Protein AF-A0A5J6HD26-F1 (afdb_monomer)

Sequence (78 aa):
MSATPGKVVIHGESRVAGRKVFVCSFLQARLPDAVDQPFFAAWSPTATWLDELQPAFADCPFPTGAEAVGSQEAAGRA

Nearest PDB structures (foldseek):
  5jwo-assembly1_A  TM=4.652E-01  e=6.566E-01  Thermosynechococcus vestitus BP-1
  8dba-assembly1_B  TM=5.237E-01  e=4.219E+00  Cereibacter sphaeroides
  8fwi-assembly1_A  TM=5.012E-01  e=4.776E+00  Cereibacter sphaeroides KD131
  8dba-assembly1_I  TM=5.229E-01  e=6.511E+00  Cereibacter sphaeroides
  8dba-assembly1_D  TM=5.145E-01  e=6.511E+00  Cereibacter sphaeroides

Radius of gyration: 12.41 Å; Cα contacts (8 Å, |Δi|>4): 128; chains: 1; bounding box: 29×23×42 Å

pLDDT: mean 81.46, std 18.0, range [34.38, 95.44]

Structure (mmCIF, N/CA/C/O backbone):
data_AF-A0A5J6HD26-F1
#
_entry.id   AF-A0A5J6HD26-F1
#
loop_
_atom_site.group_PDB
_atom_site.id
_atom_site.type_symbol
_atom_site.label_atom_id
_atom_site.label_alt_id
_atom_site.label_comp_id
_atom_site.label_asym_id
_atom_site.label_entity_id
_atom_site.label_seq_id
_atom_site.pdbx_PDB_ins_code
_atom_site.Cartn_x
_atom_site.Cartn_y
_atom_site.Cartn_z
_atom_site.occupancy
_atom_site.B_iso_or_equiv
_atom_site.auth_seq_id
_atom_site.auth_comp_id
_atom_site.auth_asym_id
_atom_site.auth_atom_id
_atom_site.pdbx_PDB_model_num
ATOM 1 N N . MET A 1 1 ? 6.329 7.065 0.106 1.00 75.00 1 MET A N 1
ATOM 2 C CA . MET A 1 1 ? 7.384 6.200 0.679 1.00 75.00 1 MET A CA 1
ATOM 3 C C . MET A 1 1 ? 8.094 5.459 -0.449 1.00 75.00 1 MET A C 1
ATOM 5 O O . MET A 1 1 ? 7.452 5.168 -1.452 1.00 75.00 1 MET A O 1
ATOM 9 N N . SER A 1 2 ? 9.394 5.181 -0.325 1.00 72.44 2 SER A N 1
ATOM 10 C CA . SER A 1 2 ? 10.111 4.277 -1.240 1.00 72.44 2 SER A CA 1
ATOM 11 C C . SER A 1 2 ? 10.197 2.907 -0.579 1.00 72.44 2 SER A C 1
ATOM 13 O O . SER A 1 2 ? 10.672 2.827 0.547 1.00 72.44 2 SER A O 1
ATOM 15 N N . ALA A 1 3 ? 9.731 1.861 -1.249 1.00 79.94 3 ALA A N 1
ATOM 16 C CA . ALA A 1 3 ? 9.715 0.495 -0.739 1.00 79.94 3 ALA A CA 1
ATOM 17 C C . ALA A 1 3 ? 10.244 -0.475 -1.807 1.00 79.94 3 ALA A C 1
ATOM 19 O O . ALA A 1 3 ? 10.300 -0.137 -2.991 1.00 79.94 3 ALA A O 1
ATOM 20 N N . THR A 1 4 ? 10.602 -1.695 -1.404 1.00 80.81 4 THR A N 1
ATOM 21 C CA . THR A 1 4 ? 11.028 -2.778 -2.311 1.00 80.81 4 THR A CA 1
ATOM 22 C C . THR A 1 4 ? 10.113 -2.968 -3.535 1.00 80.81 4 THR A C 1
ATOM 24 O O . THR A 1 4 ? 10.648 -3.066 -4.644 1.00 80.81 4 THR A O 1
ATOM 27 N N . PRO A 1 5 ? 8.767 -2.971 -3.407 1.00 82.19 5 PRO A N 1
ATOM 28 C CA . PRO A 1 5 ? 7.884 -3.099 -4.569 1.00 82.19 5 PRO A CA 1
ATOM 29 C C . PRO A 1 5 ? 7.802 -1.839 -5.440 1.00 82.19 5 PRO A C 1
ATOM 31 O O . PRO A 1 5 ? 7.418 -1.931 -6.607 1.00 82.19 5 PRO A O 1
ATOM 34 N N . GLY A 1 6 ? 8.161 -0.668 -4.909 1.00 88.75 6 GLY A N 1
ATOM 35 C CA . GLY A 1 6 ? 8.024 0.589 -5.627 1.00 88.75 6 GLY A CA 1
ATOM 36 C C . GLY A 1 6 ? 7.941 1.834 -4.748 1.00 88.75 6 GLY A C 1
ATOM 37 O O . GLY A 1 6 ? 7.991 1.787 -3.519 1.00 88.75 6 GLY A O 1
ATOM 38 N N . LYS A 1 7 ? 7.776 2.980 -5.403 1.00 91.44 7 LYS A N 1
ATOM 39 C CA . LYS A 1 7 ? 7.463 4.260 -4.777 1.00 91.44 7 LYS A CA 1
ATOM 40 C C . LYS A 1 7 ? 5.952 4.383 -4.622 1.00 91.44 7 LYS A C 1
ATOM 42 O O . LYS A 1 7 ? 5.238 4.480 -5.614 1.00 91.44 7 LYS A O 1
ATOM 47 N N . VAL A 1 8 ? 5.487 4.420 -3.381 1.00 91.38 8 VAL A N 1
ATOM 48 C CA . VAL A 1 8 ? 4.070 4.550 -3.025 1.00 91.38 8 VAL A CA 1
ATOM 49 C C . VAL A 1 8 ? 3.759 5.983 -2.620 1.00 91.38 8 VAL A C 1
ATOM 51 O O . VAL A 1 8 ? 4.527 6.607 -1.876 1.00 91.38 8 VAL A O 1
ATOM 54 N N . VAL A 1 9 ? 2.621 6.494 -3.071 1.00 92.81 9 VAL A N 1
ATOM 55 C CA . VAL A 1 9 ? 2.002 7.719 -2.564 1.00 92.81 9 VAL A CA 1
ATOM 56 C C . VAL A 1 9 ? 0.751 7.359 -1.768 1.00 92.81 9 VAL A C 1
ATOM 58 O O . VAL A 1 9 ? 0.008 6.459 -2.151 1.00 92.81 9 VAL A O 1
ATOM 61 N N . ILE A 1 10 ? 0.543 8.055 -0.652 1.00 92.81 10 ILE A N 1
ATOM 62 C CA . ILE A 1 10 ? -0.712 8.023 0.099 1.00 92.81 10 ILE A CA 1
ATOM 63 C C . ILE A 1 10 ? -1.481 9.273 -0.315 1.00 92.81 10 ILE A C 1
ATOM 65 O O . ILE A 1 10 ? -1.000 10.384 -0.098 1.00 92.81 10 ILE A O 1
ATOM 69 N N . HIS A 1 11 ? -2.652 9.093 -0.917 1.00 94.19 11 HIS A N 1
ATOM 70 C CA . HIS A 1 11 ? -3.539 10.196 -1.300 1.00 94.19 11 HIS A CA 1
ATOM 71 C C . HIS A 1 11 ? -4.286 10.763 -0.093 1.00 94.19 11 HIS A C 1
ATOM 73 O O . HIS A 1 11 ? -4.604 11.947 -0.053 1.00 94.19 11 HIS A O 1
ATOM 79 N N . GLY A 1 12 ? -4.545 9.921 0.906 1.00 93.06 12 GLY A N 1
ATOM 80 C CA . GLY A 1 12 ? -5.188 10.310 2.153 1.00 93.06 12 GLY A CA 1
ATOM 81 C C . GLY A 1 12 ? -5.894 9.139 2.822 1.00 93.06 12 GLY A C 1
ATOM 82 O O . GLY A 1 12 ? -5.721 7.977 2.445 1.00 93.06 12 GLY A O 1
ATOM 83 N N . GLU A 1 13 ? -6.707 9.459 3.820 1.00 95.00 13 GLU A N 1
ATOM 84 C CA . GLU A 1 13 ? -7.608 8.510 4.465 1.00 95.00 13 GLU A CA 1
ATOM 85 C C . GLU A 1 13 ? -9.016 8.575 3.863 1.00 95.00 13 GLU A C 1
ATOM 87 O O . GLU A 1 13 ? -9.489 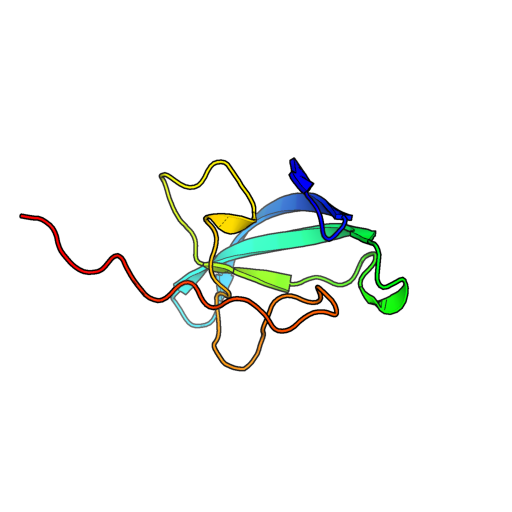9.630 3.445 1.00 95.00 13 GLU A O 1
ATOM 92 N N . SER A 1 14 ? -9.695 7.431 3.822 1.00 95.44 14 SER A N 1
ATOM 93 C CA . SER A 1 14 ? -11.079 7.310 3.366 1.00 95.44 14 SER A CA 1
ATOM 94 C C . SER A 1 14 ? -11.833 6.276 4.201 1.00 95.44 14 SER A C 1
ATOM 96 O O . SER A 1 14 ? -11.252 5.582 5.043 1.00 95.44 14 SER A O 1
ATOM 98 N N . ARG A 1 15 ? -13.146 6.174 3.989 1.00 94.69 15 ARG A N 1
ATOM 99 C CA . ARG A 1 15 ? -14.009 5.199 4.655 1.00 94.69 15 ARG A CA 1
ATOM 100 C C . ARG A 1 15 ? -14.684 4.312 3.616 1.00 94.69 15 ARG A C 1
ATOM 102 O O . ARG A 1 15 ? -15.554 4.768 2.883 1.00 94.69 15 ARG A O 1
ATOM 109 N N . VAL A 1 16 ? -14.294 3.042 3.573 1.00 91.44 16 VAL A N 1
ATOM 110 C CA . VAL A 1 16 ? -14.803 2.049 2.615 1.00 91.44 16 VAL A CA 1
ATOM 111 C C . VAL A 1 16 ? -15.395 0.886 3.403 1.00 91.44 16 VAL A C 1
ATOM 113 O O . VAL A 1 16 ? -14.774 0.398 4.346 1.00 91.44 16 VAL A O 1
ATOM 116 N N . ALA A 1 17 ? -16.625 0.481 3.072 1.00 89.06 17 ALA A N 1
ATOM 117 C CA . ALA A 1 17 ? -17.368 -0.554 3.805 1.00 89.06 17 ALA A CA 1
ATOM 118 C C . ALA A 1 17 ? -17.390 -0.327 5.339 1.00 89.06 17 ALA A C 1
ATOM 120 O O . ALA A 1 17 ? -17.241 -1.252 6.132 1.00 89.06 17 ALA A O 1
ATOM 121 N N . G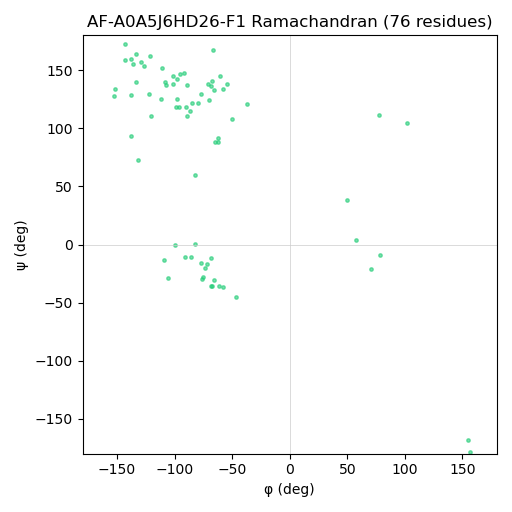LY A 1 18 ? -17.505 0.936 5.770 1.00 91.25 18 GLY A N 1
ATOM 122 C CA . GLY A 1 18 ? -17.523 1.328 7.187 1.00 91.25 18 GLY A CA 1
ATOM 123 C C . GLY A 1 18 ? -16.154 1.376 7.883 1.00 91.25 18 GLY A C 1
ATOM 124 O O . GLY A 1 18 ? -16.065 1.918 8.989 1.00 91.25 18 GLY A O 1
ATOM 125 N N . ARG A 1 19 ? -15.082 0.900 7.237 1.00 91.44 19 ARG A N 1
ATOM 126 C CA . ARG A 1 19 ? -13.719 0.835 7.786 1.00 91.44 19 ARG A CA 1
ATOM 127 C C . ARG A 1 19 ? -12.881 2.018 7.314 1.00 91.44 19 ARG A C 1
ATOM 129 O O . ARG A 1 19 ? -13.002 2.453 6.171 1.00 91.44 19 ARG A O 1
ATOM 136 N N . LYS A 1 20 ? -12.031 2.535 8.201 1.00 94.75 20 LYS A N 1
ATOM 137 C CA . LYS A 1 20 ? -11.051 3.571 7.864 1.00 94.75 20 LYS A CA 1
ATOM 138 C C . LYS A 1 20 ? -9.879 2.927 7.121 1.00 94.75 20 LYS A C 1
ATOM 140 O O . LYS A 1 20 ? -9.337 1.924 7.586 1.00 94.75 20 LYS A O 1
ATOM 145 N N . VAL A 1 21 ? -9.513 3.486 5.974 1.00 95.38 21 VAL A N 1
ATOM 146 C CA . VAL A 1 21 ? -8.466 2.963 5.087 1.00 95.38 21 VAL A CA 1
ATOM 147 C C . VAL A 1 21 ? -7.570 4.091 4.599 1.00 95.38 21 VAL A C 1
ATOM 149 O O . VAL A 1 21 ? -8.005 5.240 4.522 1.00 95.38 21 VAL A O 1
ATOM 152 N N . PHE A 1 22 ? -6.338 3.763 4.235 1.00 95.00 22 PHE A N 1
ATOM 153 C CA . PHE A 1 22 ? -5.498 4.624 3.414 1.00 95.00 22 PHE A CA 1
ATOM 154 C C . PHE A 1 22 ? -5.739 4.323 1.938 1.00 95.00 22 PHE A C 1
ATOM 156 O O . PHE A 1 22 ? -5.823 3.158 1.540 1.00 95.00 22 PHE A O 1
ATOM 163 N N . VAL A 1 23 ? -5.836 5.379 1.136 1.00 94.75 23 VAL A N 1
ATOM 164 C CA . VAL A 1 23 ? -5.893 5.290 -0.324 1.00 94.75 23 VAL A CA 1
ATOM 165 C C . VAL A 1 23 ? -4.487 5.508 -0.860 1.00 94.75 23 VAL A C 1
ATOM 167 O O . VAL A 1 23 ? -3.907 6.578 -0.659 1.00 94.75 23 VAL A O 1
ATOM 170 N N . CYS A 1 24 ? -3.945 4.501 -1.535 1.00 94.00 24 CYS A N 1
ATOM 171 C CA . CYS A 1 24 ? -2.564 4.484 -1.998 1.00 94.00 24 CYS A CA 1
ATOM 172 C C . CYS A 1 24 ? -2.491 4.187 -3.497 1.00 94.00 24 CYS A C 1
ATOM 174 O O . CYS A 1 24 ? -3.362 3.511 -4.040 1.00 94.00 24 CYS A O 1
ATOM 176 N N . SER A 1 25 ? -1.431 4.646 -4.158 1.00 93.25 25 SER A N 1
ATOM 177 C CA . SER A 1 25 ? -1.056 4.174 -5.497 1.00 93.25 25 SER A CA 1
ATOM 178 C C . SER A 1 25 ? 0.463 4.100 -5.641 1.00 93.25 25 SER A C 1
ATOM 180 O O . SER A 1 25 ? 1.214 4.732 -4.887 1.00 93.25 25 SER A O 1
ATOM 182 N N . PHE A 1 26 ? 0.939 3.307 -6.599 1.00 92.62 26 PHE A N 1
ATOM 183 C CA . PHE A 1 26 ? 2.350 3.305 -6.965 1.00 92.62 26 PHE A CA 1
ATOM 184 C C . PHE A 1 26 ? 2.628 4.409 -7.986 1.00 92.62 26 PHE A C 1
ATOM 186 O O . PHE A 1 26 ? 2.072 4.397 -9.075 1.00 92.62 26 PHE A O 1
ATOM 193 N N . LEU A 1 27 ? 3.541 5.325 -7.656 1.00 91.00 27 LEU A N 1
ATOM 194 C CA . LEU A 1 27 ? 4.127 6.274 -8.614 1.00 91.00 27 LEU A CA 1
ATOM 195 C C . LEU A 1 27 ? 5.165 5.595 -9.517 1.00 91.00 27 LEU A C 1
ATOM 197 O O . LEU A 1 27 ? 5.445 6.042 -10.621 1.00 91.00 27 LEU A O 1
ATOM 201 N N . GLN A 1 28 ? 5.792 4.540 -9.004 1.00 90.75 28 GLN A N 1
ATOM 202 C CA . GLN A 1 28 ? 6.735 3.696 -9.723 1.00 90.75 28 GLN A CA 1
ATOM 203 C C . GLN A 1 28 ? 6.674 2.316 -9.077 1.00 90.75 28 GLN A C 1
ATOM 205 O O . GLN A 1 28 ? 6.848 2.227 -7.866 1.00 90.75 28 GLN A O 1
ATOM 210 N N . ALA A 1 29 ? 6.467 1.251 -9.843 1.00 89.88 29 ALA A N 1
ATOM 211 C CA . ALA A 1 29 ? 6.413 -0.116 -9.330 1.00 89.88 29 ALA A CA 1
ATOM 212 C C . ALA A 1 29 ? 7.344 -1.038 -10.119 1.00 89.88 29 ALA A C 1
ATOM 214 O O . ALA A 1 29 ? 7.712 -0.754 -11.258 1.00 89.88 29 ALA A O 1
ATOM 215 N N . ARG A 1 30 ? 7.743 -2.151 -9.496 1.00 87.44 30 ARG A N 1
ATOM 216 C CA . ARG A 1 30 ? 8.426 -3.257 -10.185 1.00 87.44 30 ARG A CA 1
ATOM 217 C C . ARG A 1 30 ? 7.499 -3.960 -11.174 1.00 87.44 30 ARG A C 1
ATOM 219 O O . ARG A 1 30 ? 7.965 -4.375 -12.227 1.00 87.44 30 ARG A O 1
ATOM 226 N N . LEU A 1 31 ? 6.217 -4.068 -10.827 1.00 88.00 31 LEU A N 1
ATOM 227 C CA . LEU A 1 31 ? 5.156 -4.531 -11.712 1.00 88.00 31 LEU A CA 1
ATOM 228 C C . LEU A 1 31 ? 4.581 -3.315 -12.462 1.00 88.00 31 LEU A C 1
ATOM 230 O O . LEU A 1 31 ? 3.944 -2.484 -11.815 1.00 88.00 31 LEU A O 1
ATOM 234 N N . PRO A 1 32 ? 4.799 -3.173 -13.782 1.00 87.38 32 PRO A N 1
ATOM 235 C CA . PRO A 1 32 ? 4.348 -1.997 -14.531 1.00 87.38 32 PRO A CA 1
ATOM 236 C C . PRO A 1 32 ? 2.834 -1.777 -14.446 1.00 87.38 32 PRO A C 1
ATOM 238 O O . PRO A 1 32 ? 2.392 -0.644 -14.291 1.00 87.38 32 PRO A O 1
ATOM 241 N N . ASP A 1 33 ? 2.062 -2.865 -14.437 1.00 89.38 33 ASP A N 1
ATOM 242 C CA . ASP A 1 33 ? 0.594 -2.837 -14.380 1.00 89.38 33 ASP A CA 1
ATOM 243 C C . ASP A 1 33 ? 0.039 -2.333 -13.033 1.00 89.38 33 ASP A C 1
ATOM 245 O O . ASP A 1 33 ? -1.154 -2.072 -12.907 1.00 89.38 33 ASP A O 1
ATOM 249 N N . ALA A 1 34 ? 0.891 -2.202 -12.009 1.00 89.06 34 ALA A N 1
ATOM 250 C CA . ALA A 1 34 ? 0.512 -1.688 -10.695 1.00 89.06 34 ALA A CA 1
ATOM 251 C C . ALA A 1 34 ? 0.677 -0.163 -10.564 1.00 89.06 34 ALA A C 1
ATOM 253 O O . ALA A 1 34 ? 0.241 0.413 -9.562 1.00 89.06 34 ALA A O 1
ATOM 254 N N . VAL A 1 35 ? 1.337 0.494 -11.526 1.00 92.94 35 VAL A N 1
ATOM 255 C CA 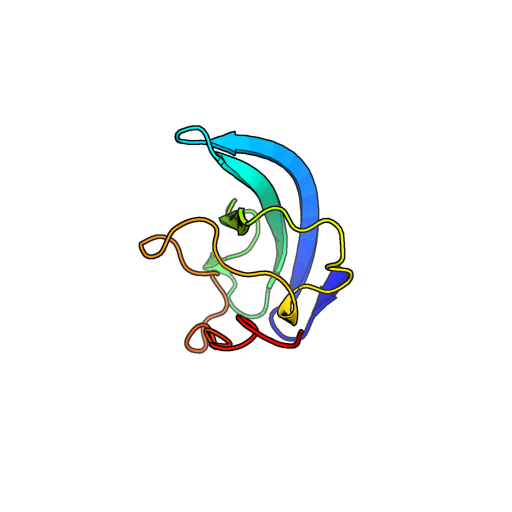. VAL A 1 35 ? 1.537 1.952 -11.518 1.00 92.94 35 VAL A CA 1
ATOM 256 C C . VAL A 1 35 ? 0.197 2.655 -11.728 1.00 92.94 35 VAL A C 1
ATOM 258 O O . VAL A 1 35 ? -0.610 2.224 -12.543 1.00 92.94 35 VAL A O 1
ATOM 261 N N . ASP A 1 36 ? -0.049 3.713 -10.955 1.00 90.62 36 ASP A N 1
ATOM 262 C CA . ASP A 1 36 ? -1.300 4.489 -10.924 1.00 90.62 36 ASP A CA 1
ATOM 263 C C . ASP A 1 36 ? -2.580 3.702 -10.597 1.00 90.62 36 ASP A C 1
ATOM 265 O O . ASP A 1 36 ? -3.661 4.288 -10.510 1.00 90.62 36 ASP A O 1
ATOM 269 N N . GLN A 1 37 ? -2.468 2.409 -10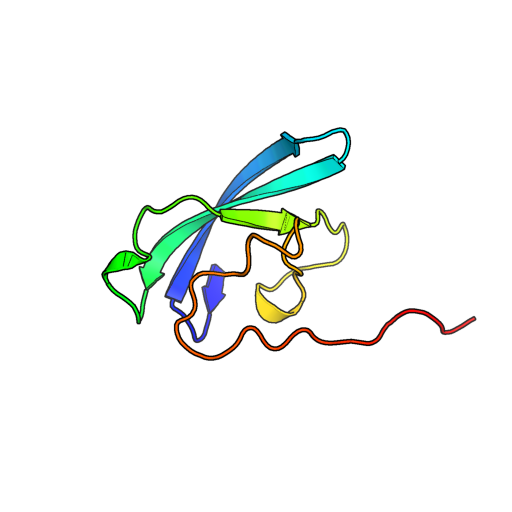.289 1.00 91.12 37 GLN A N 1
ATOM 270 C CA . GLN A 1 37 ? -3.595 1.617 -9.829 1.00 91.12 37 GLN A CA 1
ATOM 271 C C . GLN A 1 37 ? -3.846 1.875 -8.333 1.00 91.12 37 GLN A C 1
ATOM 273 O O . GLN A 1 37 ? -2.948 1.656 -7.508 1.00 91.12 37 GLN A O 1
ATOM 278 N N . PRO A 1 38 ? -5.048 2.340 -7.944 1.00 91.88 38 PRO A N 1
ATOM 279 C CA . PRO A 1 38 ? -5.368 2.572 -6.547 1.00 91.88 38 PRO A CA 1
ATOM 280 C C . PRO A 1 38 ? -5.525 1.249 -5.794 1.00 91.88 38 PRO A C 1
ATOM 282 O O . PRO A 1 38 ? -6.163 0.310 -6.270 1.00 91.88 38 PRO A O 1
ATOM 285 N N . PHE A 1 39 ? -4.990 1.199 -4.579 1.00 92.56 39 PHE A N 1
ATOM 286 C CA . PHE A 1 39 ? -5.184 0.100 -3.639 1.00 92.56 39 PHE A CA 1
ATOM 287 C C . PHE A 1 39 ? -5.418 0.634 -2.225 1.00 92.56 39 PHE A C 1
ATOM 289 O O . PHE A 1 39 ? -5.088 1.780 -1.901 1.00 92.56 39 PHE A O 1
ATOM 296 N N . PHE A 1 40 ? -6.008 -0.206 -1.375 1.00 94.44 40 PHE A N 1
ATOM 297 C CA . PHE A 1 40 ? -6.396 0.175 -0.021 1.00 94.44 40 PHE A CA 1
ATOM 298 C C . PHE A 1 40 ? -5.544 -0.540 1.018 1.00 94.44 40 PHE A C 1
ATOM 300 O O . PHE A 1 40 ? -5.504 -1.770 1.065 1.0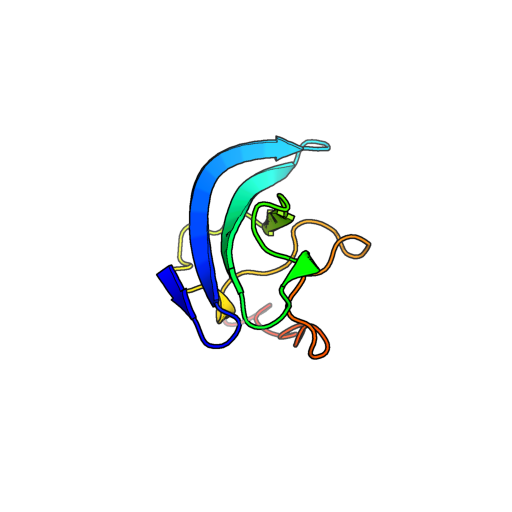0 94.44 40 PHE A O 1
ATOM 307 N N . ALA A 1 41 ? -4.925 0.238 1.898 1.00 94.12 41 ALA A N 1
ATOM 308 C CA . ALA A 1 41 ? -4.292 -0.278 3.103 1.00 94.12 41 ALA A CA 1
ATOM 309 C C . ALA A 1 41 ? -5.195 -0.033 4.316 1.00 94.12 41 ALA A C 1
ATOM 311 O O . ALA A 1 41 ? -5.893 0.982 4.399 1.00 94.12 41 ALA A O 1
ATOM 312 N N . ALA A 1 42 ? -5.199 -0.964 5.264 1.00 93.75 42 ALA A N 1
ATOM 313 C CA . ALA A 1 42 ? -5.841 -0.769 6.550 1.00 93.75 42 ALA A CA 1
ATOM 314 C C . ALA A 1 42 ? -5.224 0.455 7.237 1.00 93.75 42 ALA A C 1
ATOM 316 O O . ALA A 1 42 ? -4.004 0.621 7.262 1.00 93.75 42 ALA A O 1
ATOM 317 N N . TRP A 1 43 ? -6.072 1.331 7.775 1.00 94.25 43 TRP A N 1
ATOM 318 C CA . TRP A 1 43 ? -5.578 2.488 8.507 1.00 94.25 43 TRP A CA 1
ATOM 319 C C . TRP A 1 43 ? -4.851 2.032 9.776 1.00 94.25 43 TRP A C 1
ATOM 321 O O . TRP A 1 43 ? -5.375 1.216 10.535 1.00 94.25 43 TRP A O 1
ATOM 331 N N . SER A 1 44 ? -3.664 2.583 10.011 1.00 92.00 44 SER A N 1
ATOM 332 C CA . SER A 1 44 ? -2.847 2.315 11.190 1.00 92.00 44 SER A CA 1
ATOM 333 C C . SER A 1 44 ? -2.249 3.630 11.696 1.00 92.00 44 SER A C 1
ATOM 335 O O . SER A 1 44 ? -1.662 4.361 10.898 1.00 92.00 44 SER A O 1
ATOM 337 N N . PRO A 1 45 ? -2.387 3.954 12.994 1.00 90.56 45 PRO A N 1
ATOM 338 C CA . PRO A 1 45 ? -1.820 5.170 13.572 1.00 90.56 45 PRO A CA 1
ATOM 339 C C . PRO A 1 45 ? -0.309 5.076 13.815 1.00 90.56 45 PRO A C 1
ATOM 341 O O . PRO A 1 45 ? 0.326 6.098 14.052 1.00 90.56 45 PRO A O 1
ATOM 344 N N . THR A 1 46 ? 0.254 3.866 13.808 1.00 90.50 46 THR A N 1
ATOM 345 C CA . THR A 1 46 ? 1.663 3.605 14.137 1.00 90.50 46 THR A CA 1
ATOM 346 C C . THR A 1 46 ? 2.495 3.197 12.928 1.00 90.50 46 THR A C 1
ATOM 348 O O . THR A 1 46 ? 3.717 3.183 13.025 1.00 90.50 46 THR A O 1
ATOM 351 N N . ALA A 1 47 ? 1.857 2.858 11.803 1.00 88.25 47 ALA A N 1
ATOM 352 C CA . ALA A 1 47 ? 2.572 2.469 10.596 1.00 88.25 47 ALA A CA 1
ATOM 353 C C . ALA A 1 47 ? 3.283 3.677 9.974 1.00 88.25 47 ALA A C 1
ATOM 355 O O . ALA 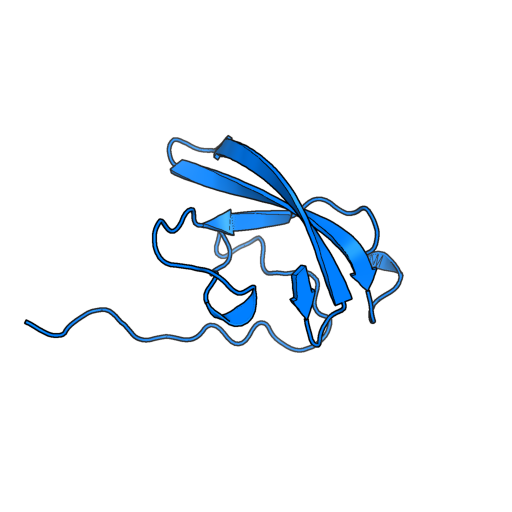A 1 47 ? 2.668 4.692 9.644 1.00 88.25 47 ALA A O 1
ATOM 356 N N . THR A 1 48 ? 4.588 3.534 9.795 1.00 86.62 48 THR A N 1
ATOM 357 C CA . THR A 1 48 ? 5.480 4.487 9.135 1.00 86.62 48 THR A CA 1
ATOM 358 C C . THR A 1 48 ? 5.876 3.990 7.745 1.00 86.62 48 THR A C 1
ATOM 360 O O . THR A 1 48 ? 6.117 4.803 6.849 1.00 86.62 48 THR A O 1
ATOM 363 N N . TRP A 1 49 ? 5.911 2.668 7.550 1.00 86.44 49 TRP A N 1
ATOM 364 C CA . TRP A 1 49 ? 6.374 2.015 6.326 1.00 86.44 49 TRP A CA 1
ATOM 365 C C . TRP A 1 49 ? 5.301 1.130 5.676 1.00 86.44 49 TRP A C 1
ATOM 367 O O . TRP A 1 49 ? 4.297 0.774 6.287 1.00 86.44 49 TRP A O 1
ATOM 377 N N . LEU A 1 50 ? 5.499 0.789 4.396 1.00 84.81 50 LEU A N 1
ATOM 378 C CA . LEU A 1 50 ? 4.537 0.001 3.613 1.00 84.81 50 LEU A CA 1
ATOM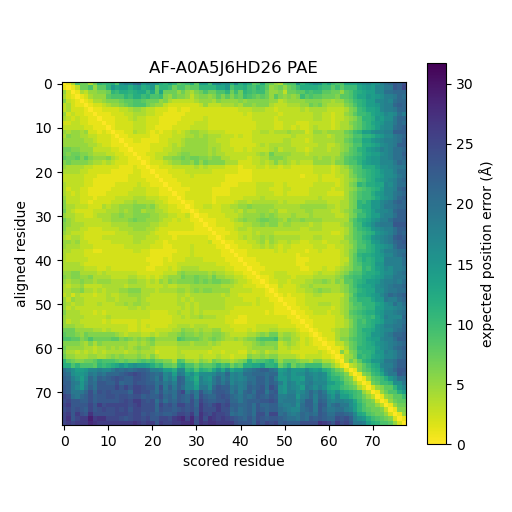 379 C C . LEU A 1 50 ? 4.426 -1.448 4.109 1.00 84.81 50 LEU A C 1
ATOM 381 O O . LEU A 1 50 ? 3.344 -2.018 4.066 1.00 84.81 50 LEU A O 1
ATOM 385 N N . ASP A 1 51 ? 5.530 -2.035 4.562 1.00 85.44 51 ASP A N 1
ATOM 386 C CA . ASP A 1 51 ? 5.598 -3.396 5.109 1.00 85.44 51 ASP A CA 1
ATOM 387 C C . ASP A 1 51 ? 4.940 -3.533 6.493 1.00 85.44 51 ASP A C 1
ATOM 389 O O . ASP A 1 51 ? 4.585 -4.634 6.905 1.00 85.44 51 ASP A O 1
ATOM 393 N N . GLU A 1 52 ? 4.704 -2.412 7.177 1.00 88.38 52 GLU A N 1
ATOM 394 C CA . GLU A 1 52 ? 3.928 -2.351 8.420 1.00 88.38 52 GLU A CA 1
ATOM 395 C C . GLU A 1 52 ? 2.417 -2.221 8.155 1.00 88.38 52 GLU A C 1
ATOM 397 O O . GLU A 1 52 ? 1.602 -2.323 9.077 1.00 88.38 52 GLU A O 1
ATOM 402 N N . LEU A 1 53 ? 2.024 -1.969 6.902 1.00 89.88 53 LEU A N 1
ATOM 403 C CA . LEU A 1 53 ? 0.630 -1.868 6.492 1.00 89.88 53 LEU A CA 1
ATOM 404 C C . LEU A 1 53 ? 0.100 -3.217 6.018 1.00 89.88 53 LEU A C 1
ATOM 406 O O . LEU A 1 53 ? 0.788 -4.014 5.390 1.00 89.88 53 LEU A O 1
ATOM 410 N N . GLN A 1 54 ? -1.187 -3.424 6.270 1.00 90.88 54 GLN A N 1
ATOM 411 C CA . GLN A 1 54 ? -1.925 -4.594 5.811 1.00 90.88 54 GLN A CA 1
ATOM 412 C C . GLN A 1 54 ? -2.939 -4.187 4.741 1.00 90.88 54 GLN A C 1
ATOM 414 O O . GLN A 1 54 ? -3.436 -3.054 4.778 1.00 90.88 54 GLN A O 1
ATOM 419 N N . PRO A 1 55 ? -3.304 -5.080 3.809 1.00 92.12 55 PRO A N 1
ATOM 420 C CA . PRO A 1 55 ? -4.426 -4.852 2.910 1.00 92.12 55 PRO A CA 1
ATOM 421 C C . PRO A 1 55 ? -5.704 -4.537 3.692 1.00 92.12 55 PRO A C 1
ATOM 423 O O . PRO A 1 55 ? -6.004 -5.162 4.712 1.00 92.12 55 PRO A O 1
ATOM 426 N N . ALA A 1 56 ? -6.488 -3.567 3.221 1.00 91.75 56 ALA A N 1
ATOM 427 C CA . ALA A 1 56 ? -7.756 -3.244 3.875 1.00 91.75 56 ALA A CA 1
ATOM 428 C C . ALA A 1 56 ? -8.774 -4.396 3.770 1.00 91.75 56 ALA A C 1
ATOM 430 O O . ALA A 1 56 ? -9.602 -4.572 4.670 1.00 91.75 56 ALA A O 1
ATOM 431 N N . PHE A 1 57 ? -8.704 -5.187 2.696 1.00 89.94 57 PHE A N 1
ATOM 432 C CA . PHE A 1 57 ? -9.624 -6.281 2.385 1.00 89.94 57 PHE A CA 1
ATOM 433 C C . PHE A 1 57 ? -8.834 -7.527 1.979 1.00 89.94 57 PHE A C 1
ATOM 435 O O . PHE A 1 57 ? -7.852 -7.414 1.250 1.00 89.94 57 PHE A O 1
ATOM 442 N N . ALA A 1 58 ? -9.274 -8.706 2.429 1.00 84.94 58 ALA A N 1
ATOM 443 C CA . ALA A 1 58 ? -8.619 -9.976 2.103 1.00 84.94 58 ALA A CA 1
ATOM 444 C C . ALA A 1 58 ? -8.632 -10.256 0.590 1.00 84.94 58 ALA A C 1
ATOM 446 O O . ALA A 1 58 ? -7.650 -10.745 0.041 1.00 84.94 58 ALA A O 1
ATOM 447 N N . ASP A 1 59 ? -9.710 -9.856 -0.086 1.00 86.19 59 ASP A N 1
ATOM 448 C CA . ASP A 1 59 ? -9.902 -10.040 -1.528 1.00 86.19 59 ASP A CA 1
ATOM 449 C C . ASP A 1 59 ? -9.202 -8.963 -2.380 1.00 86.19 59 ASP A C 1
ATOM 451 O O . ASP A 1 59 ? -9.305 -8.966 -3.605 1.00 86.19 59 ASP A O 1
ATOM 455 N N . CYS A 1 60 ? -8.512 -8.003 -1.753 1.00 83.56 60 CYS A N 1
ATOM 456 C CA . CYS A 1 60 ? -7.787 -6.925 -2.433 1.00 83.56 60 CYS A CA 1
ATOM 457 C C . CYS A 1 60 ? -6.365 -6.783 -1.862 1.00 83.56 60 CYS A C 1
ATOM 459 O O . CYS A 1 60 ? -6.093 -5.820 -1.138 1.00 83.56 60 CYS A O 1
ATOM 461 N N . PRO A 1 61 ? -5.458 -7.732 -2.162 1.00 87.06 61 PRO A N 1
ATOM 462 C CA . PRO A 1 61 ? -4.067 -7.665 -1.727 1.00 87.06 61 PRO A CA 1
ATOM 463 C C . PRO A 1 61 ? -3.317 -6.508 -2.399 1.00 87.06 61 PRO A C 1
ATOM 465 O O . PRO A 1 61 ? -3.773 -5.913 -3.377 1.00 87.06 61 PRO A O 1
ATOM 468 N N . PHE A 1 62 ? -2.124 -6.198 -1.889 1.00 88.62 62 PHE A N 1
ATOM 469 C CA . PHE A 1 62 ? -1.266 -5.206 -2.531 1.00 88.62 62 PHE A CA 1
ATOM 470 C C . PHE A 1 62 ? -0.758 -5.704 -3.894 1.00 88.62 62 PHE A C 1
ATOM 472 O O . PHE A 1 62 ? -0.389 -6.874 -4.021 1.00 88.62 62 PHE A O 1
ATOM 479 N N . PRO A 1 63 ? -0.676 -4.829 -4.915 1.00 83.06 63 PRO A N 1
ATOM 480 C CA . PRO A 1 63 ? -0.251 -5.221 -6.256 1.00 83.06 63 PRO A CA 1
ATOM 481 C C . PRO A 1 63 ? 1.288 -5.276 -6.368 1.00 83.06 63 PRO A C 1
ATOM 483 O O . PRO A 1 63 ? 1.900 -4.548 -7.146 1.00 83.06 63 PRO A O 1
ATOM 486 N N . THR A 1 64 ? 1.940 -6.116 -5.554 1.00 76.50 64 THR A N 1
ATOM 487 C CA . THR A 1 64 ? 3.411 -6.176 -5.406 1.00 76.50 64 THR A CA 1
ATOM 488 C C . THR A 1 64 ? 4.101 -7.303 -6.183 1.00 76.50 64 THR A C 1
ATOM 490 O O . THR A 1 64 ? 5.326 -7.392 -6.139 1.00 76.50 64 THR A O 1
ATOM 493 N N . GLY A 1 65 ? 3.366 -8.148 -6.916 1.00 61.91 65 GLY A N 1
ATOM 494 C CA . GLY A 1 65 ? 3.914 -9.166 -7.835 1.00 61.91 65 GLY A CA 1
ATOM 495 C C . GLY A 1 65 ? 4.621 -10.371 -7.188 1.00 61.91 65 GLY A C 1
ATOM 496 O O . GLY A 1 65 ? 4.702 -11.424 -7.809 1.00 61.91 65 GLY A O 1
ATOM 497 N N . ALA A 1 66 ? 5.082 -10.254 -5.944 1.00 50.69 66 ALA A N 1
ATOM 498 C CA . ALA A 1 66 ? 5.413 -11.368 -5.063 1.00 50.69 66 ALA A CA 1
ATOM 499 C C . ALA A 1 66 ? 4.330 -11.451 -3.988 1.00 50.69 66 ALA A C 1
ATOM 501 O O . ALA A 1 66 ? 3.884 -10.402 -3.508 1.00 50.69 66 ALA A O 1
ATOM 502 N N . GLU A 1 67 ? 3.896 -12.679 -3.686 1.00 44.88 67 GLU A N 1
ATOM 503 C CA . GLU A 1 67 ? 2.830 -12.999 -2.737 1.00 44.88 67 GLU A CA 1
ATOM 504 C C . GLU A 1 67 ? 2.877 -12.050 -1.549 1.00 44.88 67 GLU A C 1
ATOM 506 O O . GLU A 1 67 ? 3.916 -11.917 -0.898 1.00 44.88 67 GLU A O 1
ATOM 511 N N . ALA A 1 68 ? 1.773 -11.329 -1.340 1.00 47.06 68 ALA A N 1
ATOM 512 C CA . ALA A 1 68 ? 1.622 -10.434 -0.214 1.00 47.06 68 ALA A CA 1
ATOM 513 C C . ALA A 1 68 ? 2.011 -11.224 1.033 1.00 47.06 68 ALA A C 1
ATOM 515 O O . ALA A 1 68 ? 1.295 -12.144 1.429 1.00 47.06 68 ALA A O 1
ATOM 516 N N . VAL A 1 69 ? 3.175 -10.909 1.608 1.00 43.47 69 VAL A N 1
ATOM 517 C CA . VAL A 1 69 ? 3.553 -11.413 2.917 1.00 43.47 69 VAL A CA 1
ATOM 518 C C . VAL A 1 69 ? 2.550 -10.794 3.875 1.00 43.47 69 VAL A C 1
ATOM 520 O O . VAL A 1 69 ? 2.695 -9.677 4.360 1.00 43.47 69 VAL A O 1
ATOM 523 N N . GLY A 1 70 ? 1.437 -11.501 4.049 1.00 41.84 70 GLY A N 1
ATOM 524 C CA . GLY A 1 70 ? 0.549 -11.310 5.165 1.00 41.84 70 GLY A CA 1
ATOM 525 C C . GLY A 1 70 ? 1.380 -11.641 6.384 1.00 41.84 70 GLY A C 1
ATOM 526 O O . GLY A 1 70 ? 1.481 -12.805 6.767 1.00 41.84 70 GLY A O 1
ATOM 527 N N . SER A 1 71 ? 2.023 -10.626 6.951 1.00 43.62 71 SER A N 1
ATOM 528 C CA . SER A 1 71 ? 2.578 -10.690 8.292 1.00 43.62 71 SER A CA 1
ATOM 529 C C . SER A 1 71 ? 1.396 -10.910 9.235 1.00 43.62 71 SER A C 1
ATOM 531 O O . SER A 1 71 ? 0.737 -9.972 9.679 1.00 43.62 71 SER A O 1
ATOM 533 N N . GLN A 1 72 ? 1.061 -12.181 9.445 1.00 51.16 72 GLN A N 1
ATOM 534 C CA . GLN A 1 72 ? 0.388 -12.636 10.648 1.00 51.16 72 GLN A CA 1
ATOM 535 C C . GLN A 1 72 ? 1.307 -12.301 11.838 1.00 51.16 72 GLN A C 1
ATOM 537 O O . GLN A 1 72 ? 2.525 -12.372 11.706 1.00 51.16 72 GLN A O 1
ATOM 542 N N . GLU A 1 73 ? 0.691 -11.947 12.971 1.00 43.09 73 GLU A N 1
ATOM 543 C CA . GLU A 1 73 ? 1.258 -11.329 14.190 1.00 43.09 73 GLU A CA 1
ATOM 544 C C . GLU A 1 73 ? 1.542 -9.817 14.059 1.00 43.09 73 GLU A C 1
ATOM 546 O O . GLU A 1 73 ? 2.392 -9.379 13.301 1.00 43.09 73 GLU A O 1
ATOM 551 N N . ALA A 1 74 ? 0.824 -8.927 14.749 1.00 41.59 74 ALA A N 1
ATOM 552 C CA . ALA A 1 74 ? 0.744 -8.893 16.206 1.00 41.59 74 ALA A CA 1
ATOM 553 C C . ALA A 1 74 ? -0.681 -8.625 16.725 1.00 41.59 74 ALA A C 1
ATOM 555 O O . ALA A 1 74 ? -1.101 -7.488 16.942 1.00 41.59 74 ALA A O 1
ATOM 556 N N . ALA A 1 75 ? -1.405 -9.709 16.996 1.00 43.56 75 ALA A N 1
ATOM 557 C CA . ALA A 1 75 ? -2.333 -9.741 18.113 1.00 43.56 75 ALA A CA 1
ATOM 558 C C . ALA A 1 75 ? -1.542 -10.252 19.325 1.00 43.56 75 ALA A C 1
ATOM 560 O O . ALA A 1 75 ? -1.043 -11.372 19.303 1.00 43.56 75 ALA A O 1
ATOM 561 N N . GLY A 1 76 ? -1.434 -9.433 20.370 1.00 43.00 76 GLY A N 1
ATOM 562 C CA . GLY A 1 76 ? -0.952 -9.860 21.681 1.00 43.00 76 GLY A CA 1
ATOM 563 C C . GLY A 1 76 ? 0.496 -9.488 21.992 1.00 43.00 76 GLY A C 1
ATOM 564 O O . GLY A 1 76 ? 1.432 -10.165 21.586 1.00 43.00 76 GLY A O 1
ATOM 565 N N . ARG A 1 77 ? 0.654 -8.467 22.833 1.00 34.88 77 ARG A N 1
ATOM 566 C CA . ARG A 1 77 ? 1.441 -8.530 24.072 1.00 34.88 77 ARG A CA 1
ATOM 567 C C . ARG A 1 77 ? 0.833 -7.510 25.039 1.00 34.88 77 ARG A C 1
ATOM 569 O O . ARG A 1 77 ? 0.413 -6.439 24.610 1.00 34.88 77 ARG A O 1
ATOM 576 N N . ALA A 1 78 ? 0.663 -7.982 26.270 1.00 34.38 78 ALA A N 1
ATOM 577 C CA . ALA A 1 78 ? -0.089 -7.395 27.374 1.00 34.38 78 ALA A CA 1
ATOM 578 C C . ALA A 1 78 ? 0.450 -6.042 27.853 1.00 34.38 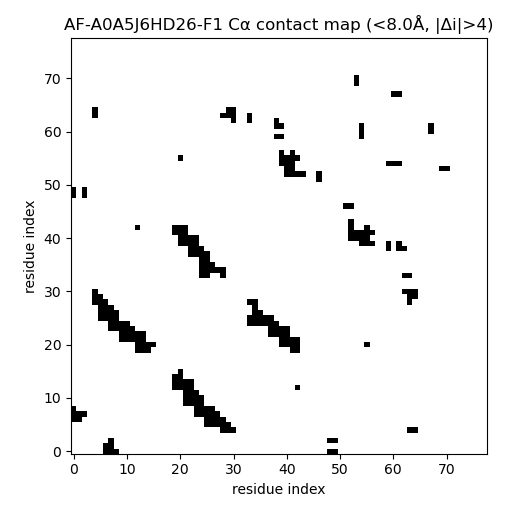78 ALA A C 1
ATOM 580 O O . ALA A 1 78 ? 1.652 -5.778 27.625 1.00 34.38 78 ALA A O 1
#

Organism: Streptomyces alboniger (NCBI:txid132473)

Foldseek 3Di:
DQDPQAAKDFPAWDADPNAIWTWMAHCTGPPPVRHPPIFTWHDDPPDPDPLVTAGPDPVTGRPRVPPRPPPDDDDDDD

Mean predicted aligned error: 7.67 Å

Secondary structure (DSSP, 8-state):
-EETTEEEEEEEEEEETTEEEEEEEEEEESSGGGBT-EEEEEP-SS--SGGG--BSBTTB----SS--------S---

Solvent-accessible surface area (backbone atoms only — not comparable to full-atom values): 4900 Å² total; per-residue (Å²): 90,82,50,96,52,29,32,40,45,74,82,44,77,47,74,58,97,89,39,62,23,32,39,30,29,22,82,39,41,79,44,71,86,31,39,74,41,76,47,46,28,38,60,60,98,80,55,87,51,76,89,68,48,47,53,57,41,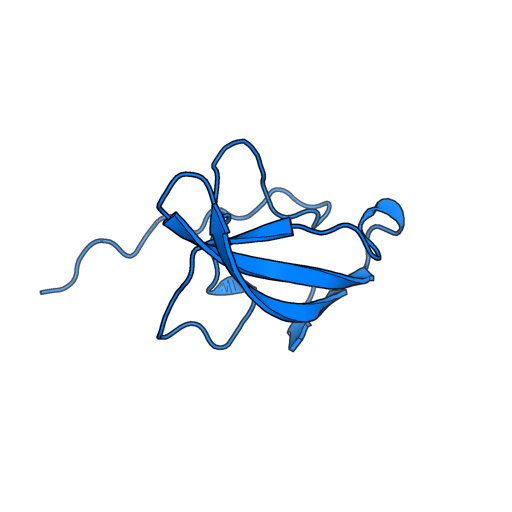92,94,44,64,68,75,51,89,55,81,71,79,74,74,76,75,86,83,84,82,136